Protein AF-A0A8T4PPG4-F1 (afdb_monomer_lite)

Sequence (103 aa):
MKKKKIIKRSKKRTMLQIVKRAGHAEFYDERKVYGSCFFACRNAHLSEKEAEEICKKVSAAATKWIKTKKSVSSNDIFRMLINELKKHNEDAAFLYETHRDIS

Structure (mmCIF, N/CA/C/O backbone):
data_AF-A0A8T4PPG4-F1
#
_entry.id   AF-A0A8T4PPG4-F1
#
loop_
_atom_site.group_PDB
_atom_site.id
_atom_site.type_symbol
_atom_site.label_atom_id
_atom_site.label_alt_id
_atom_site.label_comp_id
_atom_site.label_asym_id
_atom_site.label_entity_id
_atom_site.label_seq_id
_atom_site.pdbx_PDB_ins_code
_atom_site.Cartn_x
_atom_site.Cartn_y
_atom_site.Cartn_z
_atom_site.occupancy
_atom_site.B_iso_or_equiv
_atom_site.auth_seq_id
_atom_site.auth_comp_id
_atom_site.auth_asym_id
_atom_site.auth_atom_id
_atom_site.pdbx_PDB_model_num
ATOM 1 N N . MET A 1 1 ? 28.752 -0.673 40.042 1.00 43.03 1 MET A N 1
ATOM 2 C CA . MET A 1 1 ? 28.196 -0.190 38.752 1.00 43.03 1 MET A CA 1
ATOM 3 C C . MET A 1 1 ? 27.005 -1.056 38.336 1.00 43.03 1 MET A C 1
ATOM 5 O O . MET A 1 1 ? 27.196 -2.223 38.025 1.00 43.03 1 MET A O 1
ATOM 9 N N . LYS A 1 2 ? 25.768 -0.534 38.375 1.00 39.00 2 LYS A N 1
ATOM 10 C CA . LYS A 1 2 ? 24.553 -1.282 37.988 1.00 39.00 2 LYS A CA 1
ATOM 11 C C . LYS A 1 2 ? 24.299 -1.114 36.481 1.00 39.00 2 LYS A C 1
ATOM 13 O O . LYS A 1 2 ? 24.012 -0.009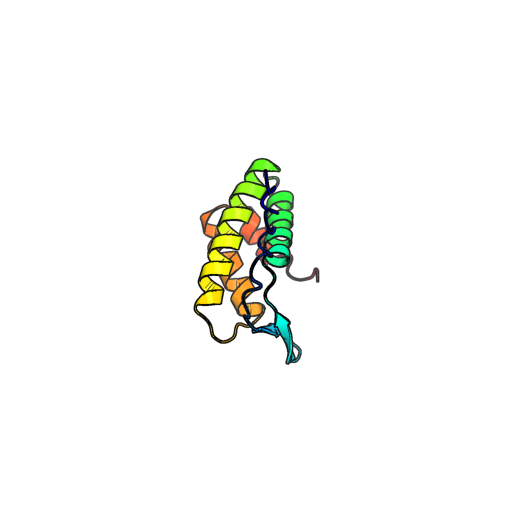 36.029 1.00 39.00 2 LYS A O 1
ATOM 18 N N . LYS A 1 3 ? 24.415 -2.196 35.700 1.00 39.53 3 LYS A N 1
ATOM 19 C CA . LYS A 1 3 ? 24.103 -2.208 34.259 1.00 39.53 3 LYS A CA 1
ATOM 20 C C . LYS A 1 3 ? 22.590 -2.013 34.064 1.00 39.53 3 LYS A C 1
ATOM 22 O O . LYS A 1 3 ? 21.799 -2.868 34.457 1.00 39.53 3 LYS A O 1
ATOM 27 N N . LYS A 1 4 ? 22.181 -0.885 33.470 1.00 39.84 4 LYS A N 1
ATOM 28 C CA . LYS A 1 4 ? 20.794 -0.628 33.045 1.00 39.84 4 LYS A CA 1
ATOM 29 C C . LYS A 1 4 ? 20.427 -1.608 31.926 1.00 39.84 4 LYS A C 1
ATOM 31 O O . LYS A 1 4 ? 20.996 -1.564 30.840 1.00 39.84 4 LYS A O 1
ATOM 36 N N . LYS A 1 5 ? 19.471 -2.495 32.203 1.00 43.19 5 LYS A N 1
ATOM 37 C CA . LYS A 1 5 ? 18.862 -3.406 31.228 1.00 43.19 5 LYS A CA 1
ATOM 38 C C . LYS A 1 5 ? 18.033 -2.553 30.260 1.00 43.19 5 LYS A C 1
ATOM 40 O O . LYS A 1 5 ? 17.015 -1.989 30.653 1.00 43.19 5 LYS A O 1
ATOM 45 N N . ILE A 1 6 ? 18.497 -2.402 29.020 1.00 48.47 6 ILE A N 1
ATOM 46 C CA . ILE A 1 6 ? 17.747 -1.713 27.964 1.00 48.47 6 ILE A CA 1
ATOM 47 C C . ILE A 1 6 ? 16.556 -2.602 27.607 1.00 48.47 6 ILE A C 1
ATOM 49 O O . ILE A 1 6 ? 16.698 -3.650 26.978 1.00 48.47 6 ILE A O 1
ATOM 53 N N . ILE A 1 7 ? 15.375 -2.203 28.067 1.00 48.47 7 ILE A N 1
ATOM 54 C CA . ILE A 1 7 ? 14.107 -2.847 27.739 1.00 48.47 7 ILE A CA 1
ATOM 55 C C . ILE A 1 7 ? 13.857 -2.576 26.251 1.00 48.47 7 ILE A C 1
ATOM 57 O O . ILE A 1 7 ? 13.594 -1.438 25.858 1.00 48.47 7 ILE A O 1
ATOM 61 N N . LYS A 1 8 ? 13.977 -3.609 25.408 1.00 46.88 8 LYS A N 1
ATOM 62 C CA . LYS A 1 8 ? 13.590 -3.547 23.992 1.00 46.88 8 LYS A CA 1
ATOM 63 C C . LYS A 1 8 ? 12.112 -3.146 23.934 1.00 46.88 8 LYS A C 1
ATOM 65 O O . LYS A 1 8 ? 11.249 -3.917 24.349 1.00 46.88 8 LYS A O 1
ATOM 70 N N . ARG A 1 9 ? 11.819 -1.924 23.471 1.00 41.94 9 ARG A N 1
ATOM 71 C CA . ARG A 1 9 ? 10.447 -1.431 23.278 1.00 41.94 9 ARG A CA 1
ATOM 72 C C . ARG A 1 9 ? 9.730 -2.365 22.302 1.00 41.94 9 ARG A C 1
ATOM 74 O O . ARG A 1 9 ? 9.988 -2.325 21.103 1.00 41.94 9 ARG A O 1
ATOM 81 N N . SER A 1 10 ? 8.844 -3.208 22.827 1.00 46.44 10 SER A N 1
ATOM 82 C CA . SER A 1 10 ? 7.888 -3.970 22.028 1.00 46.44 10 SER A CA 1
ATOM 83 C C . SER A 1 10 ? 7.079 -2.982 21.185 1.00 46.44 10 SER A C 1
ATOM 85 O O . SER A 1 10 ? 6.495 -2.034 21.716 1.00 46.44 10 SER A O 1
ATOM 87 N N . LYS A 1 11 ? 7.126 -3.147 19.859 1.00 50.78 11 LYS A N 1
ATOM 88 C CA . LYS A 1 11 ? 6.448 -2.288 18.883 1.00 50.78 11 LYS A CA 1
ATOM 89 C C . LYS A 1 11 ? 4.952 -2.302 19.217 1.00 50.78 11 LYS A C 1
ATOM 91 O O . LYS A 1 11 ? 4.303 -3.337 19.093 1.00 50.78 11 LYS A O 1
ATOM 96 N N . LYS A 1 12 ? 4.433 -1.175 19.719 1.00 44.38 12 LYS A N 1
ATOM 97 C CA . LYS A 1 12 ? 3.043 -1.007 20.171 1.00 44.38 12 LYS A CA 1
ATOM 98 C C . LYS A 1 12 ? 2.106 -1.449 19.039 1.00 44.38 12 LYS A C 1
ATOM 100 O O . LYS A 1 12 ? 2.009 -0.752 18.031 1.00 44.38 12 LYS A O 1
ATOM 105 N N . ARG A 1 13 ? 1.463 -2.617 19.181 1.00 51.75 13 ARG A N 1
ATOM 106 C CA . ARG A 1 13 ? 0.425 -3.083 18.250 1.00 51.75 13 ARG A CA 1
ATOM 107 C C . ARG A 1 13 ? -0.689 -2.048 18.286 1.00 51.75 13 ARG A C 1
ATOM 109 O O . ARG A 1 13 ? -1.293 -1.813 19.329 1.00 51.75 13 ARG A O 1
ATOM 116 N N . THR A 1 14 ? -0.886 -1.355 17.175 1.00 50.81 14 THR A N 1
ATOM 117 C CA . THR A 1 14 ? -1.953 -0.364 17.081 1.00 50.81 14 THR A CA 1
ATOM 118 C C . THR A 1 14 ? -3.262 -1.153 17.043 1.00 50.81 14 THR A C 1
ATOM 120 O O . THR A 1 14 ? -3.434 -1.962 16.138 1.00 50.81 14 THR A O 1
ATOM 123 N N . MET A 1 15 ? -4.126 -0.993 18.053 1.00 51.81 15 MET A N 1
ATOM 124 C CA . MET A 1 15 ? -5.379 -1.751 18.235 1.00 51.81 15 MET A CA 1
ATOM 125 C C . MET A 1 15 ? -6.457 -1.342 17.218 1.00 51.81 15 MET A C 1
ATOM 127 O O . MET A 1 15 ? -7.526 -0.869 17.585 1.00 51.81 15 MET A O 1
ATOM 131 N N . LEU A 1 16 ? -6.158 -1.457 15.927 1.00 57.44 16 LEU A N 1
ATOM 132 C CA . LEU A 1 16 ? -7.089 -1.131 14.854 1.00 57.44 16 LEU A CA 1
ATOM 133 C C . LEU A 1 16 ? -7.671 -2.426 14.310 1.00 57.44 16 LEU A C 1
ATOM 135 O O . LEU A 1 16 ? -6.950 -3.273 13.778 1.00 57.44 16 LEU A O 1
ATOM 139 N N . GLN A 1 17 ? -8.976 -2.574 14.512 1.00 58.16 17 GLN A N 1
ATOM 140 C CA . GLN A 1 17 ? -9.756 -3.727 14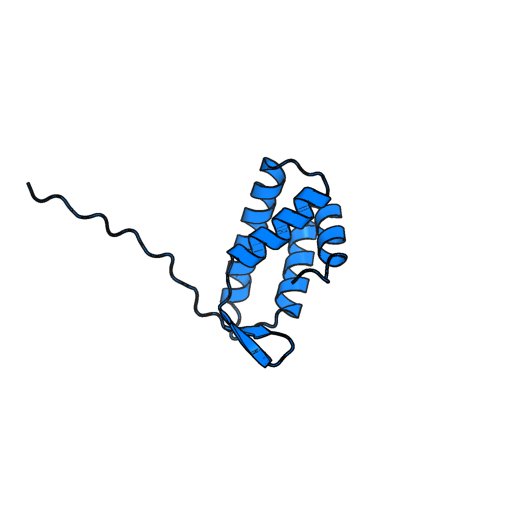.096 1.00 58.16 17 GLN A CA 1
ATOM 141 C C . GLN A 1 17 ? -10.098 -3.590 12.606 1.00 58.16 17 GLN A C 1
ATOM 143 O O . GLN A 1 17 ? -10.826 -2.680 12.202 1.00 58.16 17 GLN A O 1
ATOM 148 N N . ILE A 1 18 ? -9.548 -4.482 11.784 1.00 62.56 18 ILE A N 1
ATOM 149 C CA . ILE A 1 18 ? -9.903 -4.630 10.371 1.00 62.56 18 ILE A CA 1
ATOM 150 C C . ILE A 1 18 ? -11.039 -5.632 10.273 1.00 62.56 18 ILE A C 1
ATOM 152 O O . ILE A 1 18 ? -10.936 -6.737 10.801 1.00 62.56 18 ILE A O 1
ATOM 156 N N . VAL A 1 19 ? -12.091 -5.273 9.546 1.00 59.66 19 VAL A N 1
ATOM 157 C CA . VAL A 1 19 ? -13.201 -6.178 9.232 1.00 59.66 19 VAL A CA 1
ATOM 158 C C . VAL A 1 19 ? -12.944 -6.801 7.854 1.00 59.66 19 VAL A C 1
ATOM 160 O O . VAL A 1 19 ? -12.921 -6.099 6.839 1.00 59.66 19 VAL A O 1
ATOM 163 N N . LYS A 1 20 ? -12.695 -8.115 7.800 1.00 65.31 20 LYS A N 1
ATOM 164 C CA . LYS A 1 20 ? -12.557 -8.875 6.544 1.00 65.31 20 LYS A CA 1
ATOM 165 C C . LYS A 1 20 ? -13.941 -9.178 5.946 1.00 65.31 20 LYS A C 1
ATOM 167 O O . LYS A 1 20 ? -14.952 -9.158 6.644 1.00 65.31 20 LYS A O 1
ATOM 172 N N . ARG A 1 21 ? -13.981 -9.489 4.643 1.00 58.00 21 ARG A N 1
ATOM 173 C CA . ARG A 1 21 ? -15.209 -9.668 3.830 1.00 58.00 21 ARG A CA 1
ATOM 174 C C . ARG A 1 21 ? -16.196 -10.736 4.341 1.00 58.00 21 ARG A C 1
ATOM 176 O O . ARG A 1 21 ? -17.363 -10.661 3.989 1.00 58.00 21 ARG A O 1
ATOM 183 N N . ALA A 1 22 ? -15.760 -11.672 5.184 1.00 60.62 22 ALA A N 1
ATOM 184 C CA . ALA A 1 22 ? -16.588 -12.746 5.748 1.00 60.62 22 ALA A CA 1
ATOM 185 C C . ALA A 1 22 ? -16.961 -12.529 7.234 1.00 60.62 22 ALA A C 1
ATOM 187 O O . ALA A 1 22 ? -17.203 -13.485 7.961 1.00 60.62 22 ALA A O 1
ATOM 188 N N . GLY A 1 23 ? -16.928 -11.286 7.731 1.00 60.19 23 GLY A N 1
ATOM 189 C CA . GLY A 1 23 ? -17.277 -10.969 9.126 1.00 60.19 23 GLY A CA 1
ATOM 190 C C . GLY A 1 23 ? -16.173 -11.262 10.152 1.00 60.19 23 GLY A C 1
ATOM 191 O O . GLY A 1 23 ? -16.291 -10.871 11.311 1.00 60.19 23 GLY A O 1
ATOM 192 N N . HIS A 1 24 ? -15.061 -11.874 9.736 1.00 67.81 24 HIS A N 1
ATOM 193 C CA . HIS A 1 24 ? -13.889 -12.058 10.589 1.00 67.81 24 HIS A CA 1
ATOM 194 C C . HIS A 1 24 ? -13.160 -10.733 10.829 1.00 67.81 24 HIS A C 1
ATOM 196 O O . HIS A 1 24 ? -12.770 -10.038 9.888 1.00 67.81 24 HIS A O 1
ATOM 202 N N . ALA A 1 25 ? -12.934 -10.404 12.098 1.00 70.31 25 ALA A N 1
ATOM 203 C CA . ALA A 1 25 ? -12.113 -9.271 12.488 1.00 70.31 25 ALA A CA 1
ATOM 204 C C . ALA A 1 25 ? -10.665 -9.716 12.732 1.00 70.31 25 ALA A C 1
ATOM 206 O O . ALA A 1 25 ? -10.415 -10.689 13.440 1.00 70.31 25 ALA A O 1
ATOM 207 N N . GLU A 1 26 ? -9.705 -8.990 12.168 1.00 77.44 26 GLU A N 1
ATOM 208 C CA . GLU A 1 26 ? -8.277 -9.191 12.419 1.00 77.44 26 GLU A CA 1
ATOM 209 C C . GLU A 1 26 ? -7.630 -7.852 12.776 1.00 77.44 26 GLU A C 1
ATOM 211 O O . GLU A 1 26 ? -8.062 -6.792 12.324 1.00 77.44 26 GLU A O 1
ATOM 216 N N . PHE A 1 27 ? -6.578 -7.877 13.588 1.00 80.62 27 PHE A N 1
ATOM 217 C CA . PHE A 1 27 ? -5.796 -6.673 13.837 1.00 80.62 27 PHE A CA 1
ATOM 218 C C . PHE A 1 27 ? -4.988 -6.273 12.603 1.00 80.62 27 PHE A C 1
ATOM 220 O O . PHE A 1 27 ? -4.414 -7.121 11.919 1.00 80.62 27 PHE A O 1
ATOM 227 N N . TYR A 1 28 ? -4.891 -4.966 12.360 1.00 84.25 28 TYR A N 1
ATOM 228 C CA . TYR A 1 28 ? -3.989 -4.434 11.346 1.00 84.25 28 TYR A CA 1
ATOM 229 C C . TYR A 1 28 ? -2.538 -4.857 11.591 1.00 84.25 28 TYR A C 1
ATOM 231 O O . TYR A 1 28 ? -1.973 -4.612 12.659 1.00 84.25 28 TYR A O 1
ATOM 239 N N . ASP A 1 29 ? -1.932 -5.434 10.555 1.00 85.12 29 ASP A N 1
ATOM 240 C CA . ASP A 1 29 ? -0.510 -5.740 10.497 1.00 85.12 29 ASP A CA 1
ATOM 241 C C . ASP A 1 29 ? 0.127 -5.022 9.302 1.00 85.12 29 ASP A C 1
ATOM 243 O O . ASP A 1 29 ? -0.102 -5.369 8.141 1.00 85.12 29 ASP A O 1
ATOM 247 N N . GLU A 1 30 ? 0.965 -4.029 9.600 1.00 89.50 30 GLU A N 1
ATOM 248 C CA . GLU A 1 30 ? 1.741 -3.286 8.601 1.00 89.50 30 GLU A CA 1
ATOM 249 C C . GLU A 1 30 ? 2.623 -4.201 7.735 1.00 89.50 30 GLU A C 1
ATOM 251 O O . GLU A 1 30 ? 2.923 -3.859 6.593 1.00 89.50 30 GLU A O 1
ATOM 256 N N . ARG A 1 31 ? 3.028 -5.374 8.246 1.00 90.50 31 ARG A N 1
ATOM 257 C CA . ARG A 1 31 ? 3.896 -6.315 7.526 1.00 90.50 31 ARG A CA 1
ATOM 258 C C . ARG A 1 31 ? 3.167 -6.964 6.361 1.00 90.50 31 ARG A C 1
ATOM 260 O O . ARG A 1 31 ? 3.784 -7.203 5.329 1.00 90.50 31 ARG A O 1
ATOM 267 N N . LYS A 1 32 ? 1.858 -7.202 6.504 1.00 89.44 32 LYS A N 1
ATOM 268 C CA . LYS A 1 32 ? 1.017 -7.722 5.417 1.00 89.44 32 LYS A CA 1
ATOM 269 C C . LYS A 1 32 ? 0.896 -6.697 4.293 1.00 89.44 32 LYS A C 1
ATOM 271 O O . LYS A 1 32 ? 1.038 -7.052 3.128 1.00 89.44 32 LYS A O 1
ATOM 276 N N . VAL A 1 33 ? 0.728 -5.420 4.650 1.00 91.94 33 VAL A N 1
ATOM 277 C CA . VAL A 1 33 ? 0.756 -4.316 3.680 1.00 91.94 33 VAL A CA 1
ATOM 278 C C . VAL A 1 33 ? 2.101 -4.270 2.969 1.00 91.94 33 VAL A C 1
ATOM 280 O O . VAL A 1 33 ? 2.133 -4.367 1.746 1.00 91.94 33 VAL A O 1
ATOM 283 N N . TYR A 1 34 ? 3.198 -4.199 3.728 1.00 95.06 34 TYR A N 1
ATOM 284 C CA . TYR A 1 34 ? 4.548 -4.148 3.171 1.00 95.06 34 TYR A CA 1
ATOM 285 C C . TYR A 1 34 ? 4.807 -5.300 2.197 1.00 95.06 34 TYR A C 1
ATOM 287 O O . TYR A 1 34 ? 5.197 -5.049 1.064 1.00 95.06 34 TYR A O 1
ATOM 295 N N . GLY A 1 35 ? 4.546 -6.544 2.613 1.00 94.06 35 GLY A N 1
ATOM 296 C CA . GLY A 1 35 ? 4.774 -7.724 1.780 1.00 94.06 35 GLY A CA 1
ATOM 297 C C . GLY A 1 35 ? 3.961 -7.695 0.488 1.00 94.06 35 GLY A C 1
ATOM 298 O O . GLY A 1 35 ? 4.511 -7.940 -0.582 1.00 94.06 35 GLY A O 1
ATOM 299 N N . SER A 1 36 ? 2.680 -7.316 0.571 1.00 93.88 36 SER A N 1
ATOM 300 C CA . SER A 1 36 ? 1.819 -7.215 -0.613 1.00 93.88 36 SER A CA 1
ATOM 301 C C . SER A 1 36 ? 2.311 -6.151 -1.604 1.00 93.88 36 SER A C 1
ATOM 303 O O . SER A 1 36 ? 2.380 -6.408 -2.804 1.00 93.88 36 SER A O 1
ATOM 305 N N . CYS A 1 37 ? 2.701 -4.967 -1.118 1.00 95.69 37 CYS A N 1
ATOM 306 C CA . CYS A 1 37 ? 3.220 -3.899 -1.969 1.00 95.69 37 CYS A CA 1
ATOM 307 C C . CYS A 1 37 ? 4.589 -4.266 -2.551 1.00 95.69 37 CYS A C 1
ATOM 309 O O . CYS A 1 37 ? 4.851 -3.973 -3.715 1.00 95.69 37 CYS A O 1
ATOM 311 N N . PHE A 1 38 ? 5.440 -4.932 -1.765 1.00 97.00 38 PHE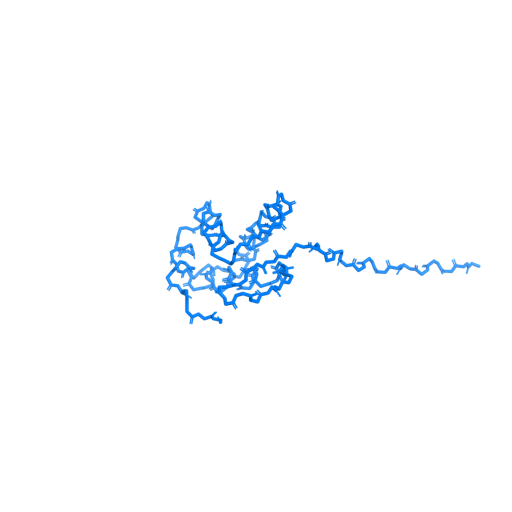 A N 1
ATOM 312 C CA . PHE A 1 38 ? 6.774 -5.335 -2.196 1.00 97.00 38 PHE A CA 1
ATOM 313 C C . PHE A 1 38 ? 6.672 -6.313 -3.356 1.00 97.00 38 PHE A C 1
ATOM 315 O O . PHE A 1 38 ? 7.292 -6.086 -4.387 1.00 97.00 38 PHE A O 1
ATOM 322 N N . PHE A 1 39 ? 5.819 -7.330 -3.237 1.00 95.56 39 PHE A N 1
ATOM 323 C CA . PHE A 1 39 ? 5.572 -8.278 -4.318 1.00 95.56 39 PHE A CA 1
ATOM 324 C C . PHE A 1 39 ? 5.113 -7.584 -5.610 1.00 95.56 39 PHE A C 1
ATOM 326 O O . PHE A 1 39 ? 5.673 -7.843 -6.673 1.00 95.56 39 PHE A O 1
ATOM 333 N N . ALA A 1 40 ? 4.179 -6.633 -5.524 1.00 95.50 40 ALA A N 1
ATOM 334 C CA . ALA A 1 40 ? 3.754 -5.863 -6.693 1.00 95.50 40 ALA A CA 1
ATOM 335 C C . ALA A 1 40 ? 4.882 -5.005 -7.293 1.00 95.50 40 ALA A C 1
ATOM 337 O O . ALA A 1 40 ? 5.051 -4.992 -8.508 1.00 95.50 40 ALA A O 1
ATOM 338 N N . CYS A 1 41 ? 5.706 -4.356 -6.462 1.00 97.56 41 CYS A N 1
ATOM 339 C CA . CYS A 1 41 ? 6.878 -3.609 -6.931 1.00 97.56 41 CYS A CA 1
ATOM 340 C C . CYS A 1 41 ? 7.894 -4.524 -7.632 1.00 97.56 41 CYS A C 1
ATOM 342 O O . CYS A 1 41 ? 8.451 -4.157 -8.662 1.00 97.56 41 CYS A O 1
ATOM 344 N N . ARG A 1 42 ? 8.124 -5.732 -7.102 1.00 97.12 42 ARG A N 1
AT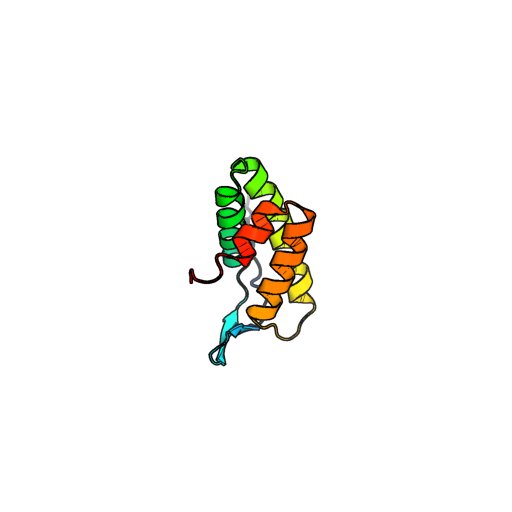OM 345 C CA . ARG A 1 42 ? 9.018 -6.722 -7.719 1.00 97.12 42 ARG A CA 1
ATOM 346 C C . ARG A 1 42 ? 8.481 -7.220 -9.062 1.00 97.12 42 ARG A C 1
ATOM 348 O O . ARG A 1 42 ? 9.268 -7.356 -9.993 1.00 97.12 42 ARG A O 1
ATOM 355 N N . ASN A 1 43 ? 7.171 -7.442 -9.175 1.00 95.62 43 ASN A N 1
ATOM 356 C CA . ASN A 1 43 ? 6.535 -7.813 -10.444 1.00 95.62 43 ASN A CA 1
ATOM 357 C C . ASN A 1 43 ? 6.549 -6.670 -11.463 1.00 95.62 43 ASN A C 1
ATOM 359 O O . ASN A 1 43 ? 6.602 -6.934 -12.655 1.00 95.62 43 ASN A O 1
ATOM 363 N N . ALA A 1 44 ? 6.567 -5.415 -11.007 1.00 96.31 44 ALA A N 1
ATOM 364 C CA . ALA A 1 44 ? 6.809 -4.245 -11.854 1.00 96.31 44 ALA A CA 1
ATOM 365 C C . ALA A 1 44 ? 8.298 -4.068 -12.214 1.00 96.31 44 ALA A C 1
ATOM 367 O O . ALA A 1 44 ? 8.689 -3.030 -12.734 1.00 96.31 44 ALA A O 1
ATOM 368 N N . HIS A 1 45 ? 9.142 -5.065 -11.929 1.00 97.12 45 HIS A N 1
ATOM 369 C CA . HIS A 1 45 ? 10.570 -5.080 -12.249 1.00 97.12 45 HIS A CA 1
ATOM 370 C C . HIS A 1 45 ? 11.408 -3.969 -11.594 1.00 97.12 45 HIS A C 1
ATOM 372 O O . HIS A 1 45 ? 12.546 -3.742 -12.006 1.00 97.12 45 HIS A O 1
ATOM 378 N N . LEU A 1 46 ? 10.913 -3.323 -10.533 1.00 97.75 46 LEU A N 1
ATOM 379 C CA . LEU A 1 46 ? 11.722 -2.387 -9.742 1.00 97.75 46 LEU A CA 1
ATOM 380 C C . LEU A 1 46 ? 12.900 -3.133 -9.118 1.00 97.75 46 LEU A C 1
ATOM 382 O O . LEU A 1 46 ? 12.803 -4.337 -8.883 1.00 97.75 46 LEU A O 1
ATOM 386 N N . SER A 1 47 ? 13.998 -2.450 -8.789 1.00 98.38 47 SER A N 1
ATOM 387 C CA . SER A 1 47 ? 15.069 -3.041 -7.973 1.00 98.38 47 SER A CA 1
ATOM 388 C C . SER A 1 47 ? 14.610 -3.285 -6.529 1.00 98.38 47 SER A C 1
ATOM 390 O O . SER A 1 47 ? 13.562 -2.807 -6.093 1.00 98.38 47 SER A O 1
ATOM 392 N N . GLU A 1 48 ? 15.352 -4.100 -5.774 1.00 98.06 48 GLU A N 1
ATOM 393 C CA . GLU A 1 48 ? 14.961 -4.440 -4.399 1.00 98.06 48 GLU A CA 1
ATOM 394 C C . GLU A 1 48 ? 14.929 -3.176 -3.546 1.00 98.06 48 GLU A C 1
ATOM 396 O O . GLU A 1 48 ? 13.941 -2.905 -2.870 1.00 98.06 48 GLU A O 1
ATOM 401 N N . LYS A 1 49 ? 15.974 -2.357 -3.680 1.00 98.25 49 LYS A N 1
ATOM 402 C CA . LYS A 1 49 ? 16.105 -1.076 -2.997 1.00 98.25 49 LYS A CA 1
ATOM 403 C C . LYS A 1 49 ? 14.926 -0.145 -3.294 1.00 98.25 49 LYS A C 1
ATOM 405 O O . LYS A 1 49 ? 14.326 0.376 -2.358 1.00 98.25 49 LYS A O 1
ATOM 410 N N . GLU A 1 50 ? 14.556 0.025 -4.563 1.00 98.06 50 GLU A N 1
ATOM 411 C CA . GLU A 1 50 ? 13.415 0.868 -4.949 1.00 98.06 50 GLU A CA 1
ATOM 412 C C . GLU A 1 50 ? 12.096 0.334 -4.384 1.00 98.06 50 GLU A C 1
ATOM 414 O O . GLU A 1 50 ? 11.309 1.093 -3.811 1.00 98.06 50 GLU A O 1
ATOM 419 N N . ALA A 1 51 ? 11.876 -0.980 -4.480 1.00 98.19 51 ALA A N 1
ATOM 420 C CA . ALA A 1 51 ? 10.702 -1.628 -3.910 1.00 98.19 51 ALA A CA 1
ATOM 421 C C . ALA A 1 51 ? 10.623 -1.399 -2.392 1.00 98.19 51 ALA A C 1
ATOM 423 O O . ALA A 1 51 ? 9.567 -1.019 -1.883 1.00 98.19 51 ALA A O 1
ATOM 424 N N . GLU A 1 52 ? 11.730 -1.562 -1.661 1.00 98.25 52 GLU A N 1
ATOM 425 C CA . GLU A 1 52 ? 11.770 -1.288 -0.225 1.00 98.25 52 GLU A CA 1
ATOM 426 C C . GLU A 1 52 ? 11.439 0.173 0.101 1.00 98.25 52 GLU A C 1
ATOM 428 O O . GLU A 1 52 ? 10.690 0.441 1.045 1.00 98.25 52 GLU A O 1
ATOM 433 N N . GLU A 1 53 ? 12.004 1.128 -0.642 1.00 98.31 53 GLU A N 1
ATOM 434 C CA . GLU A 1 53 ? 11.782 2.557 -0.414 1.00 98.31 53 GLU A CA 1
ATOM 435 C C . GLU A 1 53 ? 10.314 2.942 -0.614 1.00 98.31 53 GLU A C 1
ATOM 437 O O . GLU A 1 53 ? 9.739 3.639 0.230 1.00 98.31 53 GLU A O 1
ATOM 442 N N . ILE A 1 54 ? 9.683 2.450 -1.683 1.00 98.00 54 ILE A N 1
ATOM 443 C CA . ILE A 1 54 ? 8.257 2.673 -1.945 1.00 98.00 54 ILE A CA 1
ATOM 444 C C . ILE A 1 54 ? 7.410 2.005 -0.860 1.00 98.00 54 ILE A C 1
ATOM 446 O O . ILE A 1 54 ? 6.547 2.647 -0.260 1.00 98.00 54 ILE A O 1
ATOM 450 N N . CYS A 1 55 ? 7.687 0.745 -0.526 1.00 96.38 55 CYS A N 1
ATOM 451 C CA . CYS A 1 55 ? 6.892 -0.000 0.449 1.00 96.38 55 CYS A CA 1
ATOM 452 C C . CYS A 1 55 ? 6.992 0.582 1.861 1.00 96.38 55 CYS A C 1
ATOM 454 O O . CYS A 1 55 ? 5.996 0.592 2.591 1.00 96.38 55 CYS A O 1
ATOM 456 N N . LYS A 1 56 ? 8.150 1.129 2.254 1.00 97.56 56 LYS A N 1
ATOM 457 C CA . LYS A 1 56 ? 8.313 1.871 3.518 1.00 97.56 56 LYS A CA 1
ATOM 458 C C . LYS A 1 56 ? 7.413 3.113 3.550 1.00 97.56 56 LYS A C 1
ATOM 460 O O . LYS A 1 56 ? 6.748 3.345 4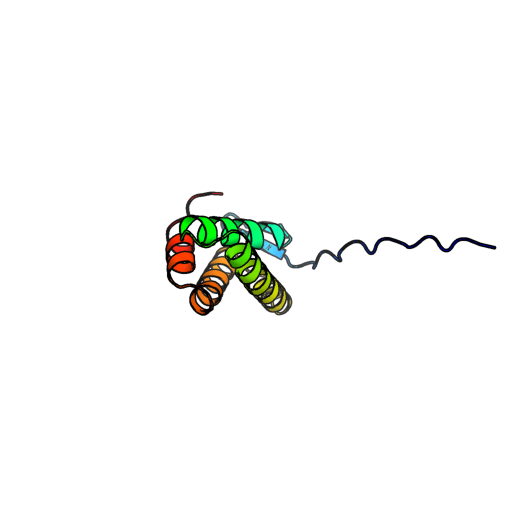.559 1.00 97.56 56 LYS A O 1
ATOM 465 N N . LYS A 1 57 ? 7.332 3.874 2.451 1.00 97.69 57 LYS A N 1
ATOM 466 C CA . LYS A 1 57 ? 6.462 5.063 2.339 1.00 97.69 57 LYS A CA 1
ATOM 467 C C . LYS A 1 57 ? 4.979 4.684 2.379 1.00 97.69 57 LYS A C 1
ATOM 469 O O . LYS A 1 57 ? 4.243 5.193 3.226 1.00 97.69 57 LYS A O 1
ATOM 474 N N . VAL A 1 58 ? 4.567 3.727 1.547 1.00 97.00 58 VAL A N 1
ATOM 475 C CA . VAL A 1 58 ? 3.172 3.270 1.439 1.00 97.00 58 VAL A CA 1
ATOM 476 C C . VAL A 1 58 ? 2.676 2.668 2.758 1.00 97.00 58 VAL A C 1
ATOM 478 O O . VAL A 1 58 ? 1.608 3.033 3.247 1.00 97.00 58 VAL A O 1
ATOM 481 N N . SER A 1 59 ? 3.458 1.794 3.399 1.00 94.81 59 SER A N 1
ATOM 482 C CA . SER A 1 59 ? 3.072 1.181 4.682 1.00 94.81 59 SER A CA 1
ATOM 483 C C . SER A 1 59 ? 3.003 2.193 5.835 1.00 94.81 59 SER A C 1
ATOM 485 O O . SER A 1 59 ? 2.129 2.091 6.707 1.00 94.81 59 SER A O 1
ATOM 487 N N . ALA A 1 60 ? 3.867 3.213 5.836 1.00 95.56 60 ALA A N 1
ATOM 488 C CA . ALA A 1 60 ? 3.787 4.316 6.789 1.00 95.56 60 ALA A CA 1
ATOM 489 C C . ALA A 1 60 ? 2.522 5.165 6.571 1.00 95.56 60 ALA A C 1
ATOM 491 O O . ALA A 1 60 ? 1.812 5.458 7.541 1.00 95.56 60 ALA A O 1
ATOM 492 N N . ALA A 1 61 ? 2.202 5.505 5.318 1.00 95.75 61 ALA A N 1
ATOM 493 C CA . ALA A 1 61 ? 0.983 6.227 4.954 1.00 95.75 61 ALA A CA 1
ATOM 494 C C . ALA A 1 61 ? -0.275 5.436 5.346 1.00 95.75 61 ALA A C 1
ATOM 496 O O . ALA A 1 61 ? -1.161 5.976 6.013 1.00 95.75 61 ALA A O 1
ATOM 497 N N . ALA A 1 62 ? -0.296 4.134 5.056 1.00 93.19 62 ALA A N 1
ATOM 498 C CA . ALA A 1 62 ? -1.361 3.223 5.452 1.00 93.19 62 ALA A CA 1
ATOM 499 C C . ALA A 1 62 ? -1.574 3.218 6.966 1.00 93.19 62 ALA A C 1
ATOM 501 O O . ALA A 1 62 ? -2.679 3.438 7.457 1.00 93.19 62 ALA A O 1
ATOM 502 N N . THR A 1 63 ? -0.492 3.051 7.723 1.00 92.00 63 THR A N 1
ATOM 503 C CA . THR A 1 63 ? -0.536 3.042 9.188 1.00 92.00 63 THR A CA 1
ATOM 504 C C . THR A 1 63 ? -1.060 4.365 9.747 1.00 92.00 63 THR A C 1
ATOM 506 O O . THR A 1 63 ? -1.832 4.366 10.708 1.00 92.00 63 THR A O 1
ATOM 509 N N . LYS A 1 64 ? -0.661 5.500 9.158 1.00 93.69 64 LYS A N 1
ATOM 510 C CA . LYS A 1 64 ? -1.160 6.825 9.545 1.00 93.69 64 LYS A CA 1
ATOM 511 C C . LYS A 1 64 ? -2.651 6.962 9.243 1.00 93.69 64 LYS A C 1
ATOM 513 O O . LYS A 1 64 ? -3.387 7.435 10.102 1.00 93.69 64 LYS A O 1
ATOM 518 N N . TRP A 1 65 ? -3.098 6.518 8.071 1.00 93.25 65 TRP A N 1
ATOM 519 C CA . TRP A 1 65 ? -4.498 6.590 7.666 1.00 93.25 65 TRP A CA 1
ATOM 520 C C . TRP A 1 65 ? -5.398 5.694 8.524 1.00 93.25 65 TRP A C 1
ATOM 522 O O . TRP A 1 65 ? -6.394 6.182 9.056 1.00 93.25 65 TRP A O 1
ATOM 532 N N . ILE A 1 66 ? -5.025 4.431 8.760 1.00 89.81 66 ILE A N 1
ATOM 533 C CA . ILE A 1 66 ? -5.831 3.492 9.562 1.00 89.81 66 ILE A CA 1
ATOM 534 C C . ILE A 1 66 ? -5.984 4.008 10.998 1.00 89.81 66 ILE A C 1
ATOM 536 O O . ILE A 1 66 ? -7.072 3.922 11.553 1.00 89.81 66 ILE A O 1
ATOM 540 N N . LYS A 1 67 ? -4.956 4.647 11.579 1.00 88.56 67 LYS A N 1
ATOM 541 C CA . LYS A 1 67 ? -5.038 5.279 12.914 1.00 88.56 67 LYS A CA 1
ATOM 542 C C . LYS A 1 67 ? -6.126 6.344 13.051 1.00 88.56 67 LYS A C 1
ATOM 544 O O . LYS A 1 67 ? -6.524 6.640 14.171 1.00 88.56 67 LYS A O 1
ATOM 549 N N . THR A 1 68 ? -6.603 6.912 11.945 1.00 89.50 68 THR A N 1
ATOM 550 C CA . THR A 1 68 ? -7.697 7.899 11.946 1.00 89.50 68 THR A CA 1
ATOM 551 C C . THR A 1 68 ? -9.088 7.261 11.911 1.00 89.50 68 THR A C 1
ATOM 553 O O . THR A 1 68 ? -10.091 7.971 11.944 1.00 89.50 68 THR A O 1
ATOM 556 N N . LYS A 1 69 ? -9.175 5.931 11.807 1.00 85.06 69 LYS A N 1
ATOM 557 C CA . LYS A 1 69 ? -10.421 5.191 11.591 1.00 85.06 69 LYS A CA 1
ATOM 558 C C . LYS A 1 69 ? -10.750 4.327 12.806 1.00 85.06 69 LYS A C 1
ATOM 560 O O . LYS A 1 69 ? -9.860 3.782 13.445 1.00 85.06 69 LYS A O 1
ATOM 565 N N . LYS A 1 70 ? -12.043 4.185 13.115 1.00 80.56 70 LYS A N 1
ATOM 566 C CA . LYS A 1 70 ? -12.522 3.284 14.183 1.00 80.56 70 LYS A CA 1
ATOM 567 C C . LYS A 1 70 ? -12.511 1.820 13.734 1.00 80.56 70 LYS A C 1
ATOM 569 O O . LYS A 1 70 ? -12.107 0.944 14.487 1.00 80.56 70 LYS A O 1
ATOM 574 N N . SER A 1 71 ? -12.925 1.581 12.496 1.00 81.88 71 SER A N 1
ATOM 575 C CA . SER A 1 71 ? -12.892 0.293 11.810 1.00 81.88 71 SER A CA 1
ATOM 576 C C . SER A 1 71 ? -12.665 0.541 10.321 1.00 81.88 71 SER A C 1
ATOM 578 O O . SER A 1 71 ? -13.015 1.604 9.799 1.00 81.88 71 SER A O 1
ATOM 580 N N . VAL A 1 72 ? -12.025 -0.411 9.646 1.00 85.94 72 VAL A N 1
ATOM 581 C CA . VAL A 1 72 ? -11.726 -0.320 8.211 1.00 85.94 72 VAL A CA 1
ATOM 582 C C . VAL A 1 72 ? -11.924 -1.689 7.578 1.00 85.94 72 VAL A C 1
ATOM 584 O O . VAL A 1 72 ? -11.526 -2.698 8.165 1.00 85.94 72 VAL A O 1
ATOM 587 N N . SER A 1 73 ? -12.522 -1.742 6.388 1.00 86.88 73 SER A N 1
ATOM 588 C CA . SER A 1 73 ? -12.600 -2.995 5.642 1.00 86.88 73 SER A CA 1
ATOM 589 C C . SER A 1 73 ? -11.300 -3.275 4.883 1.00 86.88 73 SER A C 1
ATOM 591 O O . SER A 1 73 ? -10.585 -2.357 4.473 1.00 86.88 73 SER A O 1
ATOM 593 N N . SER A 1 74 ? -11.005 -4.545 4.601 1.00 84.31 74 SER A N 1
ATOM 594 C CA . SER A 1 74 ? -9.884 -4.894 3.711 1.00 84.31 74 SER A CA 1
ATOM 595 C C . SER A 1 74 ? -10.006 -4.234 2.330 1.00 84.31 74 SER A C 1
ATOM 597 O O . SER A 1 74 ? -8.999 -3.911 1.707 1.00 84.31 74 SER A O 1
ATOM 599 N N . ASN A 1 75 ? -11.235 -3.990 1.862 1.00 87.19 75 ASN A N 1
ATOM 600 C CA . ASN A 1 75 ? -11.495 -3.327 0.588 1.00 87.19 75 ASN A CA 1
ATOM 601 C C . ASN A 1 75 ? -11.096 -1.843 0.611 1.00 87.19 75 ASN A C 1
ATOM 603 O O . ASN A 1 75 ? -10.548 -1.351 -0.374 1.00 87.19 75 ASN A O 1
ATOM 607 N N . ASP A 1 76 ? -11.327 -1.150 1.727 1.00 90.38 76 ASP A N 1
ATOM 608 C CA . ASP A 1 76 ? -10.923 0.251 1.884 1.00 90.38 76 ASP A CA 1
ATOM 609 C C . ASP A 1 76 ? -9.404 0.376 2.000 1.00 90.38 76 ASP A C 1
ATOM 611 O O . ASP A 1 76 ? -8.816 1.262 1.383 1.00 90.38 76 ASP A O 1
ATOM 615 N N . ILE A 1 77 ? -8.761 -0.546 2.732 1.00 90.31 77 ILE A N 1
ATOM 616 C CA . ILE A 1 77 ? -7.295 -0.628 2.794 1.00 90.31 77 ILE A CA 1
ATOM 617 C C . ILE A 1 77 ? -6.741 -0.829 1.387 1.00 90.31 77 ILE A C 1
ATOM 619 O O . ILE A 1 77 ? -5.875 -0.073 0.969 1.00 90.31 77 ILE A O 1
ATOM 623 N N . PHE A 1 78 ? -7.281 -1.785 0.634 1.00 91.44 78 PHE A N 1
ATOM 624 C CA . PHE A 1 78 ? -6.843 -2.064 -0.730 1.00 91.44 78 PHE A CA 1
ATOM 625 C C . PHE A 1 78 ? -6.944 -0.837 -1.648 1.00 91.44 78 PHE A C 1
ATOM 627 O O . PHE A 1 78 ? -5.970 -0.484 -2.306 1.00 91.44 78 PHE A O 1
ATOM 634 N N . ARG A 1 79 ? -8.089 -0.139 -1.652 1.00 93.75 79 ARG A N 1
ATOM 635 C CA . ARG A 1 79 ? -8.275 1.089 -2.448 1.00 93.75 79 ARG A CA 1
ATOM 636 C C . ARG A 1 79 ? -7.293 2.189 -2.048 1.00 93.75 79 ARG A C 1
ATOM 638 O O . ARG A 1 79 ? -6.742 2.868 -2.909 1.00 93.75 79 ARG A O 1
ATOM 645 N N . MET A 1 80 ? -7.068 2.360 -0.747 1.00 95.06 80 MET A N 1
ATOM 646 C CA . MET A 1 80 ? -6.101 3.331 -0.242 1.00 95.06 80 MET A CA 1
ATOM 647 C C . MET A 1 80 ? -4.673 2.973 -0.681 1.00 95.06 80 MET A C 1
ATOM 649 O O . MET A 1 80 ? -3.956 3.858 -1.137 1.00 95.06 80 MET A O 1
ATOM 653 N N . LEU A 1 81 ? -4.288 1.693 -0.631 1.00 95.69 81 LEU A N 1
ATOM 654 C CA . LEU A 1 81 ? -2.967 1.232 -1.069 1.00 95.69 81 LEU A CA 1
ATOM 655 C C . LEU A 1 81 ? -2.739 1.424 -2.568 1.00 95.69 81 LEU A C 1
ATOM 657 O O . LEU A 1 81 ? -1.661 1.876 -2.935 1.00 95.69 81 LEU A O 1
ATOM 661 N N . ILE A 1 82 ? -3.737 1.158 -3.419 1.00 96.06 82 ILE A N 1
ATOM 662 C CA . ILE A 1 82 ? -3.642 1.454 -4.859 1.00 96.06 82 ILE A CA 1
ATOM 663 C C . ILE A 1 82 ? -3.390 2.945 -5.073 1.00 96.06 82 ILE A C 1
ATOM 665 O O . ILE A 1 82 ? -2.458 3.318 -5.779 1.00 96.06 82 ILE A O 1
ATOM 669 N N . ASN A 1 83 ? -4.195 3.802 -4.441 1.00 97.06 83 ASN A N 1
ATOM 670 C CA . ASN A 1 83 ? -4.061 5.249 -4.596 1.00 97.06 83 ASN A CA 1
ATOM 671 C C . ASN A 1 83 ? -2.707 5.764 -4.099 1.00 97.06 83 ASN A C 1
ATOM 673 O O . ASN A 1 83 ? -2.177 6.718 -4.660 1.00 97.06 83 ASN A O 1
ATOM 677 N N . GLU A 1 84 ? -2.148 5.159 -3.051 1.00 97.69 84 GLU A N 1
ATOM 678 C CA . GLU A 1 84 ? -0.827 5.527 -2.548 1.00 97.69 84 GLU A CA 1
ATOM 679 C C . GLU A 1 84 ? 0.299 4.990 -3.443 1.00 97.69 84 GLU A C 1
ATOM 681 O O . GLU A 1 84 ? 1.239 5.723 -3.733 1.00 97.69 84 GLU A O 1
ATOM 686 N N . LEU A 1 85 ? 0.189 3.755 -3.946 1.00 96.62 85 LEU A N 1
ATOM 687 C CA . LEU A 1 85 ? 1.146 3.182 -4.897 1.00 96.62 85 LEU A CA 1
ATOM 688 C C . LEU A 1 85 ? 1.191 3.978 -6.203 1.00 96.62 85 LEU A C 1
ATOM 690 O O . LEU A 1 85 ? 2.288 4.281 -6.661 1.00 96.62 85 LEU A O 1
ATOM 694 N N . LYS A 1 86 ? 0.039 4.405 -6.745 1.00 97.62 86 LYS A N 1
ATOM 695 C CA . LYS A 1 86 ? -0.036 5.219 -7.978 1.00 97.62 86 LYS A CA 1
ATOM 696 C C . LYS A 1 86 ? 0.776 6.517 -7.883 1.00 97.62 86 LYS A C 1
ATOM 698 O O . LYS A 1 86 ? 1.278 6.990 -8.892 1.00 97.62 86 LYS A O 1
ATOM 703 N N . LYS A 1 87 ? 0.968 7.075 -6.680 1.00 97.75 87 LYS A N 1
ATOM 704 C CA . LYS A 1 87 ? 1.809 8.273 -6.465 1.00 97.75 87 LYS A CA 1
ATOM 705 C C . LYS A 1 87 ? 3.309 7.998 -6.573 1.00 97.75 87 LYS A C 1
ATOM 707 O O . LYS A 1 87 ? 4.091 8.940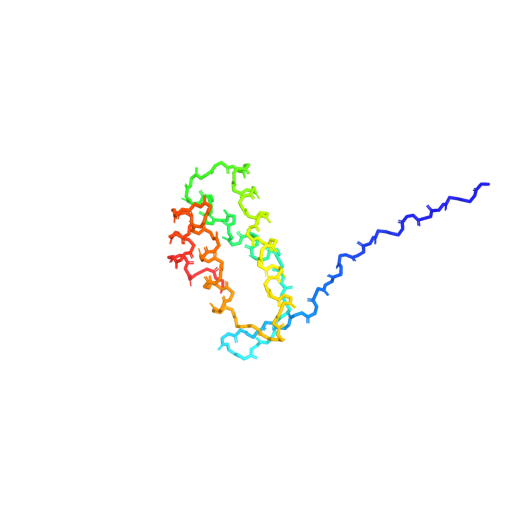 -6.660 1.00 97.75 87 LYS A O 1
ATOM 712 N N . HIS A 1 88 ? 3.717 6.738 -6.468 1.00 97.38 88 HIS A N 1
ATOM 713 C CA . HIS A 1 88 ? 5.117 6.329 -6.445 1.00 97.38 88 HIS A CA 1
ATOM 714 C C . HIS A 1 88 ? 5.522 5.563 -7.700 1.00 97.38 88 HIS A C 1
ATOM 716 O O . HIS A 1 88 ? 6.624 5.774 -8.197 1.00 97.38 88 HIS A O 1
ATOM 722 N N . ASN A 1 89 ? 4.662 4.669 -8.189 1.00 97.50 89 ASN A N 1
ATOM 723 C CA . ASN A 1 89 ? 4.888 3.898 -9.400 1.00 97.50 89 ASN A CA 1
ATOM 724 C C . ASN A 1 89 ? 3.548 3.358 -9.936 1.00 97.50 89 ASN A C 1
ATOM 726 O O . ASN A 1 89 ? 2.843 2.619 -9.243 1.00 97.50 89 ASN A O 1
ATOM 730 N N . GLU A 1 90 ? 3.193 3.750 -11.158 1.00 96.94 90 GLU A N 1
ATOM 731 C CA . GLU A 1 90 ? 1.910 3.402 -11.776 1.00 96.94 90 GLU A CA 1
ATOM 732 C C . GLU A 1 90 ? 1.820 1.910 -12.133 1.00 96.94 90 GLU A C 1
ATOM 734 O O . GLU A 1 90 ? 0.804 1.281 -11.835 1.00 96.94 90 GLU A O 1
ATOM 739 N N . ASP A 1 91 ? 2.903 1.314 -12.641 1.00 96.62 91 ASP A N 1
ATOM 740 C CA . ASP A 1 91 ? 2.960 -0.109 -13.010 1.00 96.62 91 ASP A CA 1
ATOM 741 C C . ASP A 1 91 ? 2.799 -1.025 -11.793 1.00 96.62 91 ASP A C 1
ATOM 743 O O . ASP A 1 91 ? 2.014 -1.974 -11.801 1.00 96.62 91 ASP A O 1
ATOM 747 N N . ALA A 1 92 ? 3.490 -0.714 -10.694 1.00 96.69 92 ALA A N 1
ATOM 748 C CA . ALA A 1 92 ? 3.362 -1.440 -9.437 1.00 96.69 92 ALA A CA 1
ATOM 749 C C . ALA A 1 92 ? 1.934 -1.345 -8.893 1.00 96.69 92 ALA A C 1
ATOM 751 O O . ALA A 1 92 ? 1.417 -2.324 -8.357 1.00 96.69 92 ALA A O 1
ATOM 752 N N . ALA A 1 93 ? 1.277 -0.193 -9.041 1.00 96.69 93 ALA A N 1
ATOM 753 C CA . ALA A 1 93 ? -0.111 -0.040 -8.637 1.00 96.69 93 ALA A CA 1
ATOM 754 C C . ALA A 1 93 ? -1.070 -0.833 -9.531 1.00 96.69 93 ALA A C 1
ATOM 756 O O . ALA A 1 93 ? -1.987 -1.463 -9.009 1.00 96.69 93 ALA A O 1
ATOM 757 N N . PHE A 1 94 ? -0.847 -0.830 -10.847 1.00 95.12 94 PHE A N 1
ATOM 758 C CA . PHE A 1 94 ? -1.621 -1.617 -11.806 1.00 95.12 94 PHE A CA 1
ATOM 759 C C . PHE A 1 94 ? -1.498 -3.116 -11.520 1.00 95.12 94 PHE A C 1
ATOM 761 O O . PHE A 1 94 ? -2.504 -3.825 -11.432 1.00 95.12 94 PHE A O 1
ATOM 768 N N . LEU A 1 95 ? -0.277 -3.600 -11.288 1.00 94.44 95 LEU A N 1
ATOM 769 C CA . LEU A 1 95 ? -0.040 -4.991 -10.917 1.00 94.44 95 LEU A CA 1
ATOM 770 C C . LEU A 1 95 ? -0.664 -5.312 -9.562 1.00 94.44 95 LEU A C 1
ATOM 772 O O . LEU A 1 95 ? -1.336 -6.327 -9.452 1.00 94.44 95 LEU A O 1
ATOM 776 N N . TYR A 1 96 ? -0.531 -4.442 -8.558 1.00 93.94 96 TYR A N 1
ATOM 777 C CA . TYR A 1 96 ? -1.188 -4.617 -7.258 1.00 93.94 96 TYR A CA 1
ATOM 778 C C . TYR A 1 96 ? -2.718 -4.701 -7.377 1.00 93.94 96 TYR A C 1
ATOM 780 O O . TYR A 1 96 ? -3.354 -5.521 -6.716 1.00 93.94 96 TYR A O 1
ATOM 788 N N . GLU A 1 97 ? -3.308 -3.854 -8.223 1.00 92.75 97 GLU A N 1
ATOM 789 C CA . GLU A 1 97 ? -4.745 -3.811 -8.495 1.00 92.75 97 GLU A CA 1
ATOM 790 C C . GLU A 1 97 ? -5.230 -5.092 -9.188 1.00 92.75 97 GLU A C 1
ATOM 792 O O . GLU A 1 97 ? -6.275 -5.634 -8.821 1.00 92.75 97 GLU A O 1
ATOM 797 N N . THR A 1 98 ? -4.434 -5.604 -10.129 1.00 88.62 98 THR A N 1
ATOM 798 C CA . THR A 1 98 ? -4.758 -6.780 -10.949 1.00 88.62 98 THR A CA 1
ATOM 799 C C . THR A 1 98 ? -4.497 -8.103 -10.218 1.00 88.62 98 THR A C 1
ATOM 801 O O . THR A 1 98 ? -5.207 -9.078 -10.442 1.00 88.62 98 THR A O 1
ATOM 804 N N . HIS A 1 99 ? -3.540 -8.159 -9.284 1.00 75.75 99 HIS A N 1
ATOM 805 C CA . HIS A 1 99 ? -3.150 -9.384 -8.563 1.00 75.75 99 HIS A CA 1
ATOM 806 C C . HIS A 1 99 ? -4.080 -9.766 -7.396 1.00 75.75 99 HIS A C 1
ATOM 808 O O . HIS A 1 99 ? -3.657 -10.414 -6.437 1.00 75.75 99 HIS A O 1
ATOM 814 N N . ARG A 1 100 ? -5.349 -9.345 -7.435 1.00 65.25 100 ARG A N 1
ATOM 815 C CA . ARG A 1 100 ? -6.291 -9.368 -6.301 1.00 65.25 100 ARG A CA 1
ATOM 816 C C . ARG A 1 100 ? -6.814 -10.762 -5.901 1.00 65.25 100 ARG A C 1
ATOM 818 O O . ARG A 1 100 ? -7.888 -10.849 -5.313 1.00 65.25 100 ARG A O 1
ATOM 825 N N . ASP A 1 101 ? -6.046 -11.813 -6.173 1.00 49.94 101 ASP A N 1
ATOM 826 C CA . ASP A 1 101 ? -6.405 -13.216 -5.934 1.00 49.94 101 ASP A CA 1
ATOM 827 C C . ASP A 1 101 ? -5.252 -14.055 -5.347 1.00 49.94 101 ASP A C 1
ATOM 829 O O . ASP A 1 101 ? -5.107 -15.241 -5.623 1.00 49.94 101 ASP A O 1
ATOM 833 N N . ILE A 1 102 ? -4.396 -13.454 -4.512 1.00 41.06 102 ILE A N 1
ATOM 834 C CA . ILE A 1 102 ? -3.435 -14.220 -3.701 1.00 41.06 102 ILE A CA 1
ATOM 835 C C . ILE A 1 102 ? -3.503 -13.760 -2.244 1.00 41.06 102 ILE A C 1
ATOM 837 O O . ILE A 1 102 ? -2.697 -12.934 -1.813 1.00 41.06 102 ILE A O 1
ATOM 841 N N . SER A 1 103 ? -4.490 -14.262 -1.492 1.00 39.12 103 SER A N 1
ATOM 842 C CA . SER A 1 103 ? -4.443 -14.544 -0.035 1.00 39.12 103 SER A CA 1
ATOM 843 C C . SER A 1 103 ? -5.791 -15.023 0.493 1.00 39.12 103 SER A C 1
ATOM 845 O O . SER A 1 103 ? -6.767 -14.246 0.387 1.00 39.12 103 SER A O 1
#

pLDDT: mean 81.48, std 19.77, range [39.0, 98.38]

Radius of gyration: 16.09 Å; chains: 1; bounding box: 46×23×52 Å

Secondary structure (DSSP, 8-state):
----------------EEE-TTS-EEE--HHHHHHHHHHHHHHTT--HHHHHHHHHHHHHHHHHHHTT-SEEEHHHHHHHHHHHHHTT-HHHHHHHHH-TT--

Foldseek 3Di:
DDDDDPDDPDDPQDQEWEQEPVRDTDGDDLVVQLVLLLVLCVVLVHDNVLSNVLSVVLSVVLVVVSSVDNYHYPVRSLVSSLVSVCVRDNSSSVSSVVVPPDD